Protein AF-A0A8S2ZCD2-F1 (afdb_monomer_lite)

Sequence (80 aa):
MCTIEGSNYTTSLLSNGYTWTLLYSGTTGIPSATIPSRMTYMSSVSINNNLSYTSYRILITQHRGVADCVQYSEAHLLGY

Radius of gyration: 14.11 Å; chains: 1; bounding box: 33×26×37 Å

pLDDT: mean 88.77, std 8.34, range [64.62, 97.56]

Secondary structure (DSSP, 8-state):
-EEEEEE-S-GGGTTSGGG-EEEEEE--SS-SS----TT---PPPP----S--SEEEEEE---SSS-S----S-------

Foldseek 3Di:
DKWKWAAADDPVCPVPPVRTHTFDDDDPQDDQPDDDDLPDDGDDDDTDDPDDGPDMDMGDPDDHDPDPDDDHPDDDDDDD

Organism: NCBI:txid1234261

Structure (mmCIF, N/CA/C/O backbone):
data_AF-A0A8S2ZCD2-F1
#
_entry.id   AF-A0A8S2ZCD2-F1
#
loop_
_atom_site.group_PDB
_atom_site.id
_atom_site.type_symbol
_atom_site.label_atom_id
_atom_site.label_alt_id
_atom_site.label_comp_id
_atom_site.label_asym_id
_atom_site.label_entity_id
_atom_site.label_seq_id
_atom_site.pdbx_PDB_ins_code
_atom_site.Cartn_x
_atom_site.Cartn_y
_atom_site.Cartn_z
_atom_site.occupancy
_atom_site.B_iso_or_equiv
_atom_site.auth_seq_id
_atom_site.auth_comp_id
_atom_site.auth_asym_id
_atom_site.auth_atom_id
_atom_site.pdbx_PDB_model_num
AT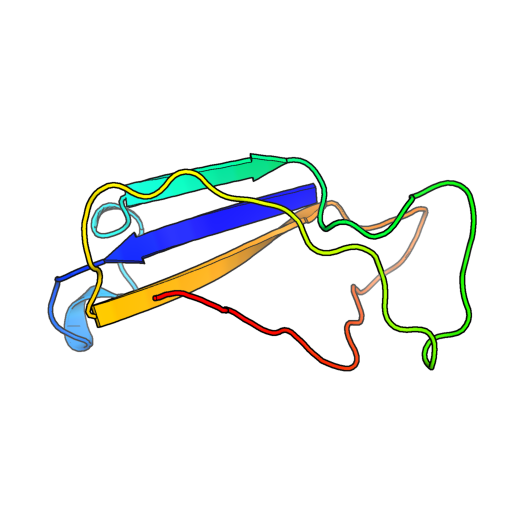OM 1 N N . MET A 1 1 ? 4.447 -5.998 -9.444 1.00 89.44 1 MET A N 1
ATOM 2 C CA . MET A 1 1 ? 3.015 -5.990 -9.071 1.00 89.44 1 MET A CA 1
ATOM 3 C C . MET A 1 1 ? 2.903 -5.874 -7.562 1.00 89.44 1 MET A C 1
ATOM 5 O O . MET A 1 1 ? 3.879 -6.172 -6.872 1.00 89.44 1 MET A O 1
ATOM 9 N N . CYS A 1 2 ? 1.757 -5.430 -7.060 1.00 94.12 2 CYS A N 1
ATOM 10 C CA . CYS A 1 2 ? 1.447 -5.421 -5.638 1.00 94.12 2 CYS A CA 1
ATOM 11 C C . CYS A 1 2 ? -0.035 -5.697 -5.372 1.00 94.12 2 CYS A C 1
ATOM 13 O O . CYS A 1 2 ? -0.872 -5.570 -6.271 1.00 94.12 2 CYS A O 1
ATOM 15 N N . THR A 1 3 ? -0.338 -6.034 -4.121 1.00 96.19 3 THR A N 1
ATOM 16 C CA . THR A 1 3 ? -1.679 -5.901 -3.554 1.00 96.19 3 THR A CA 1
ATOM 17 C C . THR A 1 3 ? -1.698 -4.812 -2.491 1.00 96.19 3 THR A C 1
ATOM 19 O O . THR A 1 3 ? -0.680 -4.526 -1.851 1.00 96.19 3 THR A O 1
ATOM 22 N N . ILE A 1 4 ? -2.862 -4.188 -2.328 1.00 95.75 4 ILE A N 1
ATOM 23 C CA . ILE A 1 4 ? -3.163 -3.293 -1.212 1.00 95.75 4 ILE A CA 1
ATOM 24 C C . ILE A 1 4 ? 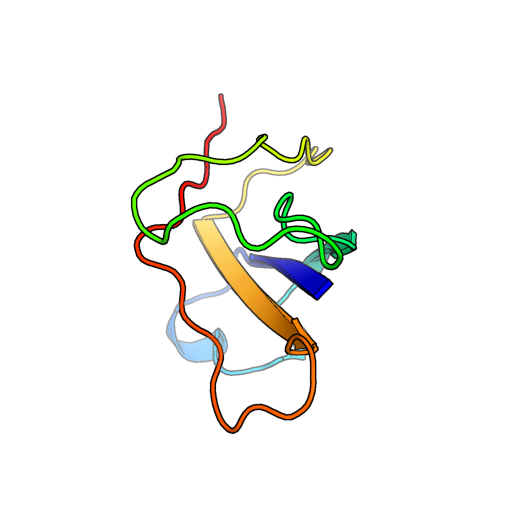-4.405 -3.838 -0.531 1.00 95.75 4 ILE A C 1
ATOM 26 O O . ILE A 1 4 ? -5.403 -4.159 -1.182 1.00 95.75 4 ILE A O 1
ATOM 30 N N . GLU A 1 5 ? -4.309 -3.976 0.782 1.00 96.50 5 GLU A N 1
ATOM 31 C CA . GLU A 1 5 ? -5.297 -4.647 1.610 1.00 96.50 5 GLU A CA 1
ATOM 32 C C . GLU A 1 5 ? -5.592 -3.807 2.851 1.00 96.50 5 GLU A C 1
ATOM 34 O O . GLU A 1 5 ? -4.706 -3.122 3.372 1.00 96.50 5 GLU A O 1
ATOM 39 N N . GLY A 1 6 ? -6.833 -3.882 3.329 1.00 96.50 6 GLY A N 1
ATOM 40 C CA . GLY A 1 6 ? -7.307 -3.189 4.524 1.00 96.50 6 GLY A CA 1
ATOM 41 C C . GLY A 1 6 ? -7.739 -4.160 5.621 1.00 96.50 6 GLY A C 1
ATOM 42 O O . GLY A 1 6 ? -8.233 -5.255 5.339 1.00 96.50 6 GLY A O 1
ATOM 43 N N . SER A 1 7 ? -7.566 -3.763 6.880 1.00 97.56 7 SER A N 1
ATOM 44 C CA . SER A 1 7 ? -8.056 -4.504 8.042 1.00 97.56 7 SER A CA 1
ATOM 45 C C . SER A 1 7 ? -8.576 -3.565 9.129 1.00 97.56 7 SER A C 1
ATOM 47 O O . SER A 1 7 ? -8.025 -2.489 9.351 1.00 97.56 7 SER A O 1
ATOM 49 N N . ASN A 1 8 ? -9.637 -4.003 9.810 1.00 97.00 8 ASN A N 1
ATOM 50 C CA . ASN A 1 8 ? -10.179 -3.382 11.023 1.00 97.00 8 ASN A CA 1
ATOM 51 C C . ASN A 1 8 ? -10.025 -4.288 12.257 1.00 97.00 8 ASN A C 1
ATOM 53 O O . ASN A 1 8 ? -10.597 -4.008 13.309 1.00 97.00 8 ASN A O 1
ATOM 57 N N . TYR A 1 9 ? -9.274 -5.387 12.136 1.00 97.44 9 TYR A N 1
ATOM 58 C CA . TYR A 1 9 ? -8.974 -6.266 13.263 1.00 97.44 9 TYR A CA 1
ATOM 59 C C . TYR A 1 9 ? -7.924 -5.641 14.189 1.00 97.44 9 TYR A C 1
ATOM 61 O O . TYR A 1 9 ? -7.222 -4.694 13.835 1.00 97.44 9 TYR A O 1
ATOM 69 N N . THR A 1 10 ? -7.804 -6.184 15.400 1.00 96.56 10 THR A N 1
ATOM 70 C CA . THR A 1 10 ? -6.799 -5.747 16.372 1.00 96.56 10 THR A CA 1
ATOM 71 C C . THR A 1 10 ? -5.380 -6.030 15.880 1.00 96.56 10 THR A C 1
ATOM 73 O O . THR A 1 10 ? -5.134 -7.009 15.175 1.00 96.56 10 THR A O 1
ATOM 76 N N . THR A 1 11 ? -4.418 -5.218 16.325 1.00 94.12 11 THR A N 1
ATOM 77 C CA . THR A 1 11 ? -2.997 -5.319 15.937 1.00 94.12 11 THR A CA 1
ATOM 78 C C . THR A 1 11 ? -2.398 -6.709 16.151 1.00 94.12 11 THR A C 1
ATOM 80 O O . THR A 1 11 ? -1.608 -7.171 15.332 1.00 94.12 11 THR A O 1
ATOM 83 N N . SER A 1 12 ? -2.824 -7.413 17.203 1.00 95.69 12 SER A N 1
ATOM 84 C CA . SER A 1 12 ? -2.409 -8.785 17.520 1.00 95.69 12 SER A CA 1
ATOM 85 C C . SER A 1 12 ? -2.767 -9.820 16.449 1.00 95.69 12 SER A C 1
ATOM 87 O O . SER A 1 12 ? -2.130 -10.869 16.390 1.00 95.69 12 SER A O 1
ATOM 89 N N . LEU A 1 13 ? -3.769 -9.544 15.612 1.00 96.56 13 LEU A N 1
ATOM 90 C CA . LEU A 1 13 ? -4.247 -10.456 14.575 1.00 96.56 13 LEU A CA 1
ATOM 91 C C . LEU A 1 13 ? -3.749 -10.084 13.174 1.00 96.56 13 LEU A C 1
ATOM 93 O O . LEU A 1 13 ? -3.944 -10.866 12.253 1.00 96.56 13 LEU A O 1
ATOM 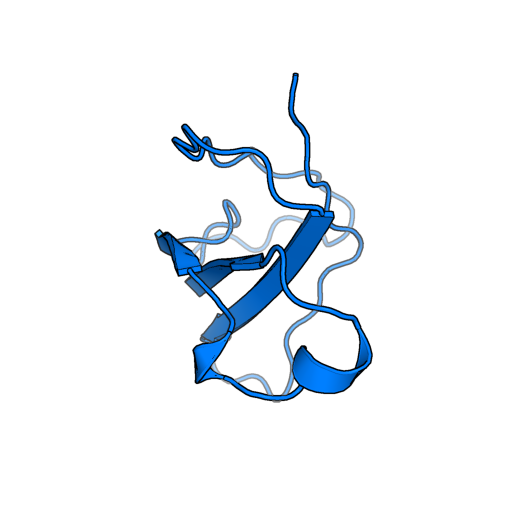97 N N . LEU A 1 14 ? -3.071 -8.944 12.996 1.00 95.62 14 LEU A N 1
ATOM 98 C CA . LEU A 1 14 ? -2.644 -8.463 11.672 1.00 95.62 14 LEU A CA 1
ATOM 99 C C . LEU A 1 14 ? -1.587 -9.352 10.993 1.00 95.62 14 LEU A C 1
ATOM 101 O O . LEU A 1 14 ? -1.405 -9.280 9.777 1.00 95.62 14 LEU A O 1
ATOM 105 N N . SER A 1 15 ? -0.906 -10.214 11.751 1.00 94.25 15 SER A N 1
ATOM 106 C CA . SER A 1 15 ? -0.015 -11.247 11.209 1.00 94.25 15 SER A CA 1
ATOM 107 C C . SER A 1 15 ? -0.771 -12.414 10.561 1.00 94.25 15 SER A C 1
ATOM 109 O O . SER A 1 15 ? -0.182 -13.171 9.790 1.00 94.25 15 SER A O 1
ATOM 111 N N . ASN A 1 16 ? -2.072 -12.557 10.828 1.00 94.25 16 ASN A N 1
ATOM 112 C CA . ASN A 1 16 ? -2.917 -13.568 10.212 1.00 94.25 16 ASN A CA 1
ATOM 113 C C . ASN A 1 16 ? -3.386 -13.098 8.825 1.00 94.25 16 ASN A C 1
ATOM 115 O O . ASN A 1 16 ? -4.036 -12.068 8.684 1.00 94.25 16 ASN A O 1
ATOM 119 N N . GLY A 1 17 ? -3.089 -13.869 7.778 1.00 90.00 17 GLY A N 1
ATOM 120 C CA . GLY A 1 17 ? -3.470 -13.529 6.403 1.00 90.00 17 GLY A CA 1
ATOM 121 C C . GLY A 1 17 ? -4.979 -13.361 6.189 1.00 90.00 17 GLY A C 1
ATOM 122 O O . GLY A 1 17 ? -5.378 -12.541 5.370 1.00 90.00 17 GLY A O 1
ATOM 123 N N . TYR A 1 18 ? -5.813 -14.069 6.956 1.00 93.25 18 TYR A N 1
ATOM 124 C CA . TYR A 1 18 ? -7.272 -14.055 6.792 1.00 93.25 18 TYR A CA 1
ATOM 125 C C . TYR A 1 18 ? -7.958 -12.783 7.309 1.00 93.25 18 TYR A C 1
ATOM 127 O O . TYR A 1 18 ? -9.147 -12.595 7.071 1.00 93.25 18 TYR A O 1
ATOM 135 N N . THR A 1 19 ? -7.243 -11.900 8.009 1.00 96.75 19 THR A N 1
ATOM 136 C CA . THR A 1 19 ? -7.818 -10.655 8.547 1.00 96.75 19 THR A CA 1
ATOM 137 C C . THR A 1 19 ? -7.751 -9.487 7.567 1.00 96.75 19 THR A C 1
ATOM 139 O O . THR A 1 19 ? -8.045 -8.354 7.948 1.00 96.75 19 THR A O 1
ATOM 142 N N . TRP A 1 20 ? -7.322 -9.733 6.331 1.00 97.38 20 TRP A N 1
ATOM 143 C CA . TRP A 1 20 ? -7.067 -8.715 5.319 1.00 97.38 20 TRP A CA 1
ATOM 144 C C . TRP A 1 20 ? -8.099 -8.798 4.199 1.00 97.38 20 TRP A C 1
ATOM 146 O O . TRP A 1 20 ? -8.330 -9.861 3.627 1.00 97.38 20 TRP A O 1
ATOM 156 N N . THR A 1 21 ? -8.714 -7.662 3.877 1.00 96.81 21 THR A N 1
ATOM 157 C CA . THR A 1 21 ? -9.626 -7.525 2.738 1.00 96.81 21 THR A CA 1
ATOM 158 C C . THR A 1 21 ? -8.871 -6.906 1.573 1.00 96.81 21 THR A C 1
ATOM 160 O O . THR A 1 21 ? -8.265 -5.845 1.722 1.00 96.81 21 THR A O 1
ATOM 163 N N . LEU A 1 22 ? -8.902 -7.558 0.411 1.00 96.25 22 LEU A N 1
ATOM 164 C CA . LEU A 1 22 ? -8.254 -7.061 -0.798 1.00 96.25 22 LEU A CA 1
ATOM 165 C C . LEU A 1 22 ? -8.959 -5.802 -1.316 1.00 96.25 22 LEU A C 1
ATOM 167 O O . LEU A 1 22 ? -10.156 -5.834 -1.589 1.00 96.25 22 LEU A O 1
ATOM 171 N N . LEU A 1 23 ? -8.202 -4.717 -1.483 1.00 96.12 23 LEU A N 1
ATOM 172 C CA . LEU A 1 23 ? -8.684 -3.445 -2.039 1.00 96.12 23 LEU A CA 1
ATOM 173 C C . LEU A 1 23 ? -8.167 -3.221 -3.461 1.00 96.12 23 LEU A C 1
ATOM 175 O O . LEU A 1 23 ? -8.845 -2.626 -4.294 1.00 96.12 23 LEU A O 1
ATOM 179 N N . TYR A 1 24 ? -6.956 -3.697 -3.746 1.00 96.00 24 TYR A N 1
ATOM 180 C CA . TYR A 1 24 ? -6.326 -3.553 -5.052 1.00 96.00 24 TYR A CA 1
ATOM 181 C C . TYR A 1 24 ? -5.344 -4.690 -5.323 1.00 96.00 24 TYR A C 1
ATOM 183 O O . TYR A 1 24 ? -4.630 -5.129 -4.424 1.00 96.00 24 TYR A O 1
ATOM 191 N N . SER A 1 25 ? -5.276 -5.123 -6.582 1.00 96.00 25 SER A N 1
ATOM 192 C CA . SER A 1 25 ? -4.264 -6.041 -7.102 1.00 96.00 25 SER A CA 1
ATOM 193 C C . SER A 1 25 ? -3.856 -5.579 -8.495 1.00 96.00 25 SER A C 1
ATOM 195 O O . SER A 1 25 ? -4.696 -5.487 -9.391 1.00 96.00 25 SER A O 1
ATOM 197 N N . GLY A 1 26 ? -2.579 -5.251 -8.683 1.00 93.44 26 GLY A N 1
ATOM 198 C CA . GLY A 1 26 ? -2.112 -4.757 -9.973 1.00 93.44 26 GLY A CA 1
ATOM 199 C C . GLY A 1 26 ? -0.714 -4.155 -9.956 1.00 93.44 26 GLY A C 1
ATOM 200 O O . GLY A 1 26 ? 0.179 -4.573 -9.216 1.00 93.44 26 GLY A O 1
ATOM 201 N N . THR A 1 27 ? -0.494 -3.181 -10.837 1.00 90.88 27 THR A N 1
ATOM 202 C CA . THR A 1 27 ? 0.793 -2.486 -10.961 1.00 90.88 27 THR A CA 1
ATOM 203 C C . THR A 1 27 ? 1.049 -1.566 -9.766 1.0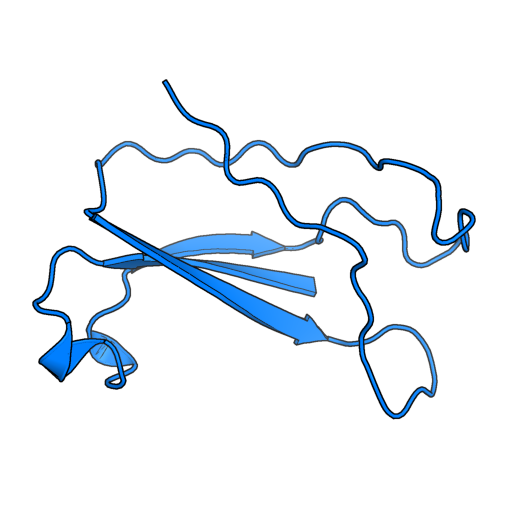0 90.88 27 THR A C 1
ATOM 205 O O . THR A 1 27 ? 0.116 -1.100 -9.121 1.00 90.88 27 THR A O 1
ATOM 208 N N . THR A 1 28 ? 2.315 -1.251 -9.497 1.00 88.62 28 THR A N 1
ATOM 209 C CA . THR A 1 28 ? 2.707 -0.306 -8.435 1.00 88.62 28 THR A CA 1
ATOM 210 C C . THR A 1 28 ? 2.727 1.150 -8.920 1.00 88.62 28 THR A C 1
ATOM 212 O O . THR A 1 28 ? 3.342 1.984 -8.269 1.00 88.62 28 THR A O 1
ATOM 215 N N . GLY A 1 29 ? 2.205 1.447 -10.119 1.00 85.81 29 GLY A N 1
ATOM 216 C CA . GLY A 1 29 ? 2.380 2.750 -10.786 1.00 85.81 29 GLY A CA 1
ATOM 217 C C . GLY A 1 29 ? 3.792 3.002 -11.345 1.00 85.81 29 GLY A C 1
ATOM 218 O O . GLY A 1 29 ? 4.018 3.975 -12.060 1.00 85.81 29 GLY A O 1
ATOM 219 N N . ILE A 1 30 ? 4.747 2.100 -11.080 1.00 84.25 30 ILE A N 1
ATOM 220 C CA . ILE A 1 30 ? 6.113 2.153 -11.616 1.00 84.25 30 ILE A CA 1
ATOM 221 C C . ILE A 1 30 ? 6.197 1.232 -12.844 1.00 84.25 30 ILE A C 1
ATOM 223 O O . ILE A 1 30 ? 6.010 0.019 -12.692 1.00 84.25 30 ILE A O 1
ATOM 227 N N . PRO A 1 3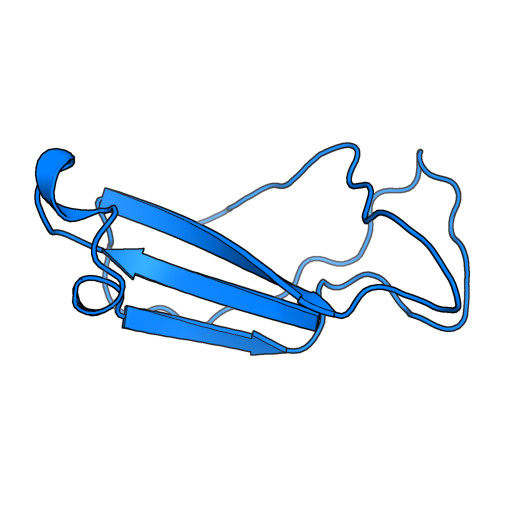1 ? 6.490 1.754 -14.049 1.00 77.12 31 PRO A N 1
ATOM 228 C CA . PRO A 1 31 ? 6.571 0.947 -15.256 1.00 77.12 31 PRO A CA 1
ATOM 229 C C . PRO A 1 31 ? 7.747 -0.039 -15.196 1.00 77.12 31 PRO A C 1
ATOM 231 O O . PRO A 1 31 ? 8.798 0.210 -14.596 1.00 77.12 31 PRO A O 1
ATOM 234 N N . SER A 1 32 ? 7.564 -1.192 -15.838 1.00 70.69 32 SER A N 1
ATOM 235 C CA . SER A 1 32 ? 8.580 -2.245 -15.928 1.00 70.69 32 SER A CA 1
ATOM 236 C C . SER A 1 32 ? 9.653 -1.959 -16.982 1.00 70.69 32 SER A C 1
ATOM 238 O O . SER A 1 32 ? 10.786 -2.392 -16.801 1.00 70.69 32 SER A O 1
ATOM 240 N N . ALA A 1 33 ? 9.305 -1.234 -18.052 1.00 65.25 33 ALA A N 1
ATOM 241 C CA . ALA A 1 33 ? 10.138 -1.073 -19.248 1.00 65.25 33 ALA A CA 1
ATOM 242 C C . ALA A 1 33 ? 11.148 0.087 -19.186 1.00 65.25 33 ALA A C 1
ATOM 244 O O . ALA A 1 33 ? 12.154 0.060 -19.886 1.00 65.25 33 ALA A O 1
ATOM 245 N N . THR A 1 34 ? 10.916 1.079 -18.328 1.00 66.69 34 THR A N 1
ATOM 246 C CA . THR A 1 34 ? 11.819 2.221 -18.149 1.00 66.69 34 THR A CA 1
ATOM 247 C C . THR A 1 34 ? 12.256 2.230 -16.696 1.00 66.69 34 THR A C 1
ATOM 249 O O . THR A 1 34 ? 11.425 2.038 -15.808 1.00 66.69 34 THR A O 1
ATOM 252 N N . ILE A 1 35 ? 13.549 2.419 -16.433 1.00 66.19 35 ILE A N 1
ATOM 253 C CA . ILE A 1 35 ? 14.056 2.643 -15.077 1.00 66.19 35 ILE A CA 1
ATOM 254 C C . ILE A 1 35 ? 14.129 4.160 -14.882 1.00 66.19 35 ILE A C 1
ATOM 256 O O . ILE A 1 35 ? 15.170 4.750 -15.168 1.00 66.19 35 ILE A O 1
ATOM 260 N N . PRO A 1 36 ? 13.046 4.830 -14.437 1.00 64.62 36 PRO A N 1
ATOM 261 C CA . PRO A 1 36 ? 13.191 6.175 -13.920 1.00 64.62 36 PRO A CA 1
ATOM 262 C C . PRO A 1 36 ? 14.190 6.124 -12.767 1.00 64.62 36 PRO A C 1
ATOM 264 O O . PRO A 1 36 ? 14.283 5.121 -12.043 1.00 64.62 36 PRO A O 1
ATOM 267 N N . SER A 1 37 ? 14.980 7.187 -12.635 1.00 71.25 37 SER A N 1
ATOM 268 C CA . SER A 1 37 ? 15.933 7.301 -11.539 1.00 71.25 37 SER A CA 1
ATOM 269 C C . SER A 1 37 ? 15.219 7.029 -10.210 1.00 71.25 37 SER A C 1
ATOM 271 O O . SER A 1 37 ? 14.041 7.349 -10.046 1.00 71.25 37 SER A O 1
ATOM 273 N N . ARG A 1 38 ? 15.934 6.468 -9.232 1.00 69.50 38 ARG A N 1
ATOM 274 C CA . ARG A 1 38 ? 15.392 6.212 -7.883 1.00 69.50 38 ARG A CA 1
ATOM 275 C C . ARG A 1 38 ? 14.885 7.491 -7.180 1.00 69.50 38 ARG A C 1
ATOM 277 O O . ARG A 1 38 ? 14.243 7.386 -6.144 1.00 69.50 38 ARG A O 1
ATOM 284 N N . MET A 1 39 ? 15.168 8.671 -7.741 1.00 75.44 39 MET A N 1
ATOM 285 C CA . MET A 1 39 ? 14.773 9.995 -7.250 1.00 75.44 39 MET A CA 1
ATOM 286 C C . MET A 1 39 ? 13.537 10.571 -7.962 1.00 75.44 39 MET A C 1
ATOM 288 O O . MET A 1 39 ? 13.194 11.731 -7.758 1.00 75.44 39 MET A O 1
ATOM 292 N N . THR A 1 40 ? 12.878 9.801 -8.831 1.00 79.75 40 THR A N 1
ATOM 293 C CA . THR A 1 40 ? 11.713 10.270 -9.588 1.00 79.75 40 THR A CA 1
ATOM 294 C C . THR A 1 40 ? 10.425 9.749 -8.959 1.00 79.75 40 THR A C 1
ATOM 296 O O . THR A 1 40 ? 10.220 8.538 -8.869 1.00 79.75 40 THR A O 1
ATOM 299 N N . TYR A 1 41 ? 9.544 10.667 -8.556 1.00 80.56 41 TYR A N 1
ATOM 300 C CA . TYR A 1 41 ? 8.188 10.326 -8.136 1.00 80.56 41 TYR A CA 1
ATOM 301 C C . TYR A 1 41 ? 7.378 9.826 -9.338 1.00 80.56 41 TYR A C 1
ATOM 303 O O . TYR A 1 41 ? 7.430 10.413 -10.420 1.00 80.56 41 TYR A O 1
ATOM 311 N N . MET A 1 42 ? 6.648 8.730 -9.150 1.00 80.75 42 MET A N 1
ATOM 312 C CA . MET A 1 42 ? 5.897 8.061 -10.214 1.00 80.75 42 MET A CA 1
ATOM 313 C C . MET A 1 42 ? 4.399 8.334 -10.105 1.00 80.75 42 MET A C 1
ATOM 315 O O . MET A 1 42 ? 3.921 8.871 -9.110 1.00 80.75 42 MET A O 1
ATOM 319 N N . SER A 1 43 ? 3.650 7.963 -11.144 1.00 83.31 43 SER A N 1
ATOM 320 C CA . SER A 1 43 ? 2.196 8.107 -11.162 1.00 83.31 43 SER A CA 1
ATOM 321 C C . SER A 1 43 ? 1.550 7.382 -9.982 1.00 83.31 43 SER A C 1
ATOM 323 O O . SER A 1 43 ? 1.871 6.227 -9.693 1.00 83.31 43 SER A O 1
ATOM 325 N N . SER A 1 44 ? 0.605 8.059 -9.333 1.00 88.56 44 SER A N 1
ATOM 326 C CA . SER A 1 44 ? -0.255 7.451 -8.328 1.00 88.56 44 SER A CA 1
ATOM 327 C C . SER A 1 44 ? -1.229 6.469 -8.978 1.00 88.56 44 SER A C 1
ATOM 329 O O . SER A 1 44 ? -1.649 6.630 -10.125 1.00 88.56 44 SER A O 1
ATOM 331 N N . VAL A 1 45 ? -1.589 5.429 -8.228 1.00 90.38 45 VAL A N 1
ATOM 332 C CA . VAL A 1 45 ? -2.618 4.467 -8.623 1.00 90.38 45 VAL A CA 1
ATOM 333 C C . VAL A 1 45 ? -3.877 4.770 -7.828 1.00 90.38 45 VAL A C 1
ATOM 335 O O . VAL A 1 45 ? -3.852 4.764 -6.598 1.00 90.38 45 VAL A O 1
ATOM 338 N N . SER A 1 46 ? -4.982 5.030 -8.525 1.00 91.94 46 SER A N 1
ATOM 339 C CA . SER A 1 46 ? -6.286 5.203 -7.888 1.00 91.94 46 SER A CA 1
ATOM 340 C C . SER A 1 46 ? -6.865 3.852 -7.481 1.00 91.94 46 SER A C 1
ATOM 342 O O . SER A 1 46 ? -6.929 2.923 -8.285 1.00 91.94 46 SER A O 1
ATOM 344 N N . ILE A 1 47 ? -7.318 3.763 -6.233 1.00 91.62 47 ILE A N 1
ATOM 345 C CA . ILE A 1 47 ? -7.933 2.567 -5.657 1.00 91.62 47 ILE A CA 1
ATOM 346 C C . ILE A 1 47 ? -9.353 2.936 -5.260 1.00 91.62 47 ILE A C 1
ATOM 348 O O . ILE A 1 47 ? -9.568 3.940 -4.583 1.00 91.62 47 ILE A O 1
ATOM 352 N N . ASN A 1 48 ? -10.324 2.131 -5.682 1.00 90.88 48 ASN A N 1
ATOM 353 C CA . ASN A 1 48 ? -11.690 2.280 -5.210 1.00 90.88 48 ASN A CA 1
ATOM 354 C C . ASN A 1 48 ? -11.807 1.587 -3.847 1.00 90.88 48 ASN A C 1
ATOM 356 O O . ASN A 1 48 ? -11.661 0.369 -3.759 1.00 90.88 48 ASN A O 1
ATOM 360 N N . ASN A 1 49 ? -12.022 2.368 -2.790 1.00 91.38 49 ASN A N 1
ATOM 361 C CA . ASN A 1 49 ? -12.233 1.852 -1.448 1.00 91.38 49 ASN A CA 1
ATOM 362 C C . ASN A 1 49 ? -13.465 2.514 -0.824 1.00 91.38 49 ASN A C 1
ATOM 364 O O . ASN A 1 49 ? -13.453 3.708 -0.539 1.00 91.38 49 ASN A O 1
ATOM 368 N N . ASN A 1 50 ? -14.510 1.721 -0.594 1.00 89.81 50 ASN A N 1
ATOM 369 C CA . ASN A 1 50 ? -15.785 2.206 -0.062 1.00 89.81 50 ASN A CA 1
ATOM 370 C C . ASN A 1 50 ? -15.895 2.061 1.465 1.00 89.81 50 ASN A C 1
ATOM 372 O O . ASN A 1 50 ? -16.906 2.461 2.038 1.00 89.81 50 ASN A O 1
ATOM 376 N N . LEU A 1 51 ? -14.895 1.460 2.121 1.00 91.88 51 LEU A N 1
ATOM 377 C CA . LEU A 1 51 ? -14.878 1.229 3.564 1.00 91.88 51 LEU A CA 1
ATOM 378 C C . LEU A 1 51 ? -13.588 1.776 4.173 1.00 91.88 51 LEU A C 1
ATOM 380 O O . LEU A 1 51 ? -12.493 1.541 3.668 1.00 91.88 51 LEU A O 1
ATOM 384 N N . SER A 1 52 ? -13.695 2.466 5.302 1.00 92.12 52 SER A N 1
ATOM 385 C CA . SER A 1 52 ? -12.512 2.916 6.033 1.00 92.12 52 SER A CA 1
ATOM 386 C C . SER A 1 52 ? -11.878 1.755 6.801 1.00 92.12 52 SER A C 1
ATOM 388 O O . SER A 1 52 ? -12.567 1.008 7.503 1.00 92.12 52 SER A O 1
ATOM 390 N N . TYR A 1 53 ? -10.554 1.634 6.691 1.00 94.81 53 TYR A N 1
ATOM 391 C CA . TYR A 1 53 ? -9.752 0.674 7.448 1.00 94.81 53 TYR A CA 1
ATOM 392 C C . TYR A 1 53 ? -8.779 1.386 8.385 1.00 94.81 53 TYR A C 1
ATOM 394 O O . TYR A 1 53 ? -8.223 2.427 8.033 1.00 94.81 53 TYR A O 1
ATOM 402 N N . THR A 1 54 ? -8.555 0.819 9.569 1.00 95.06 54 THR A N 1
ATOM 403 C CA . THR A 1 54 ? -7.588 1.338 10.553 1.00 95.06 54 THR A CA 1
ATOM 404 C C . THR A 1 54 ? -6.164 0.867 10.284 1.00 95.06 54 THR A C 1
ATOM 406 O O . THR A 1 54 ? -5.213 1.493 10.747 1.00 95.06 54 THR A O 1
ATOM 409 N N . SER A 1 55 ? -6.002 -0.228 9.541 1.00 95.69 55 SER A N 1
ATOM 410 C CA . SER A 1 55 ? -4.705 -0.780 9.155 1.00 95.69 55 SER A CA 1
ATOM 411 C C . SER A 1 55 ? -4.675 -1.090 7.665 1.00 95.69 55 SER A C 1
ATOM 413 O O . SER A 1 55 ? -5.630 -1.641 7.117 1.00 95.69 55 SER A O 1
ATOM 415 N N . TYR A 1 56 ? -3.543 -0.790 7.030 1.00 95.25 56 TYR A N 1
ATOM 416 C CA . TYR A 1 56 ? -3.284 -1.102 5.628 1.00 95.25 56 TYR A CA 1
ATOM 417 C C . TYR A 1 56 ? -1.996 -1.904 5.491 1.00 95.25 56 TYR A C 1
ATOM 419 O O . TYR A 1 56 ? -1.033 -1.688 6.231 1.00 95.25 56 TYR A O 1
ATOM 427 N N . ARG A 1 57 ? -1.968 -2.804 4.510 1.00 94.94 57 ARG A N 1
ATOM 428 C CA . ARG A 1 57 ? -0.769 -3.539 4.114 1.00 94.94 57 ARG A CA 1
ATOM 429 C C . ARG A 1 57 ? -0.588 -3.445 2.611 1.00 94.94 57 ARG A C 1
ATOM 431 O O . ARG A 1 57 ? -1.538 -3.603 1.849 1.00 94.94 57 ARG A O 1
ATOM 438 N N . ILE A 1 58 ? 0.656 -3.220 2.206 1.00 93.94 58 ILE A N 1
ATOM 439 C CA . ILE A 1 58 ? 1.093 -3.304 0.817 1.00 93.94 58 ILE A CA 1
ATOM 440 C C . ILE A 1 58 ? 1.958 -4.555 0.700 1.00 93.94 58 ILE A C 1
ATOM 442 O O . ILE A 1 58 ? 2.965 -4.670 1.400 1.00 93.94 58 ILE A O 1
ATOM 446 N N . LEU A 1 59 ? 1.584 -5.486 -0.174 1.00 94.44 59 LEU A N 1
ATOM 447 C CA . LEU A 1 59 ? 2.401 -6.661 -0.475 1.00 94.44 59 LEU A CA 1
ATOM 448 C C . LEU A 1 59 ? 2.959 -6.546 -1.881 1.00 94.44 59 LEU A C 1
ATOM 450 O O . LEU A 1 59 ? 2.218 -6.405 -2.850 1.00 94.44 59 LEU A O 1
ATOM 454 N N . ILE A 1 60 ? 4.277 -6.641 -2.004 1.00 93.75 60 ILE A N 1
ATOM 455 C CA . ILE A 1 60 ? 4.941 -6.675 -3.302 1.00 93.75 60 ILE A CA 1
ATOM 456 C C . ILE A 1 60 ? 4.985 -8.123 -3.770 1.00 93.75 60 ILE A C 1
ATOM 458 O O . ILE A 1 60 ? 5.642 -8.960 -3.161 1.00 93.75 60 ILE A O 1
ATOM 462 N N . THR A 1 61 ? 4.269 -8.418 -4.850 1.00 93.69 61 THR A N 1
ATOM 463 C CA . THR A 1 61 ? 4.059 -9.792 -5.333 1.00 93.69 61 THR A CA 1
ATOM 464 C C . THR A 1 61 ? 4.961 -10.160 -6.503 1.00 93.69 61 THR A C 1
ATOM 466 O O . THR A 1 61 ? 5.006 -11.315 -6.912 1.00 93.69 61 THR A O 1
ATOM 469 N N . GLN A 1 62 ? 5.682 -9.186 -7.066 1.00 90.25 62 GLN A N 1
ATOM 470 C CA . GLN A 1 62 ? 6.599 -9.422 -8.176 1.00 90.25 62 GLN A CA 1
ATOM 471 C C . GLN A 1 62 ? 7.701 -8.360 -8.221 1.00 90.25 62 GLN A C 1
ATOM 473 O O . GLN A 1 62 ? 7.404 -7.162 -8.148 1.00 90.25 62 GLN A O 1
ATOM 478 N N . HIS A 1 63 ? 8.944 -8.801 -8.425 1.00 89.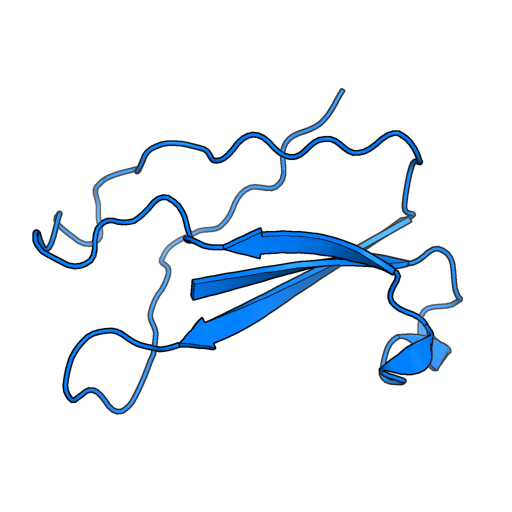06 63 HIS A N 1
ATOM 479 C CA . HIS A 1 63 ? 10.094 -7.945 -8.716 1.00 89.06 63 HIS A CA 1
ATOM 480 C C . HIS A 1 63 ? 10.301 -7.761 -10.229 1.00 89.06 63 HIS A C 1
ATOM 482 O O . HIS A 1 63 ? 9.741 -8.483 -11.052 1.00 89.06 63 HIS A O 1
ATOM 488 N N . ARG A 1 64 ? 11.095 -6.756 -10.614 1.00 82.62 64 ARG A N 1
ATOM 489 C CA . ARG A 1 64 ? 11.440 -6.501 -12.022 1.00 82.62 64 ARG A CA 1
ATOM 490 C C . ARG A 1 64 ? 12.730 -7.230 -12.386 1.00 82.62 64 ARG A C 1
ATOM 492 O O . ARG A 1 64 ? 13.682 -7.172 -11.616 1.00 82.62 64 ARG A O 1
ATOM 499 N N . GLY A 1 65 ? 12.768 -7.825 -13.578 1.00 82.44 65 GLY A N 1
ATOM 500 C CA . GLY A 1 65 ? 13.964 -8.473 -14.125 1.00 82.44 65 GLY A CA 1
ATOM 501 C C . GLY A 1 65 ? 14.525 -9.588 -13.236 1.00 82.44 65 GLY A C 1
ATOM 502 O O . GLY A 1 65 ? 13.822 -10.132 -12.384 1.00 82.44 65 GLY A O 1
ATOM 503 N N . VAL A 1 66 ? 15.803 -9.909 -13.441 1.00 84.88 66 VAL A N 1
ATOM 504 C CA . VAL A 1 66 ? 16.571 -10.818 -12.580 1.00 84.88 66 VAL A CA 1
ATOM 505 C C . VAL A 1 66 ? 17.217 -9.973 -11.485 1.00 84.88 66 VAL A C 1
ATOM 507 O O . VAL A 1 66 ? 18.212 -9.295 -11.730 1.00 84.88 66 VAL A O 1
ATOM 510 N N . ALA A 1 67 ? 16.590 -9.934 -10.312 1.00 85.00 67 ALA A N 1
ATOM 511 C CA . ALA A 1 67 ? 17.036 -9.130 -9.183 1.00 85.00 67 ALA A CA 1
ATOM 512 C C . ALA A 1 67 ? 16.700 -9.829 -7.864 1.00 85.00 67 ALA A C 1
ATOM 514 O O . ALA A 1 67 ? 15.629 -10.418 -7.736 1.00 85.00 67 ALA A O 1
ATOM 515 N N . ASP A 1 68 ? 17.579 -9.677 -6.876 1.00 89.12 68 ASP A N 1
ATOM 516 C CA . ASP A 1 68 ? 17.446 -10.339 -5.569 1.00 89.12 68 ASP A CA 1
ATOM 517 C C . ASP A 1 68 ? 16.647 -9.509 -4.552 1.00 89.12 68 ASP A C 1
ATOM 519 O O . ASP A 1 68 ? 16.423 -9.928 -3.419 1.00 89.12 68 ASP A O 1
ATOM 523 N N . CYS A 1 69 ? 16.226 -8.297 -4.929 1.00 88.00 69 CYS A N 1
ATOM 524 C CA . CYS A 1 69 ? 15.461 -7.416 -4.056 1.00 88.00 69 CYS A CA 1
ATOM 525 C C . CYS A 1 69 ? 14.510 -6.494 -4.826 1.00 88.00 69 CYS A C 1
ATOM 527 O O . CYS A 1 69 ? 14.657 -6.248 -6.028 1.00 88.00 69 CYS A O 1
ATOM 529 N N . VAL A 1 70 ? 13.548 -5.929 -4.093 1.00 87.69 70 VAL A N 1
ATOM 530 C CA . VAL A 1 70 ? 12.732 -4.802 -4.551 1.00 87.69 70 VAL A CA 1
ATOM 531 C C . VAL A 1 70 ? 13.041 -3.592 -3.683 1.00 87.69 70 VAL A C 1
ATOM 533 O O . VAL A 1 70 ? 13.157 -3.707 -2.468 1.00 87.69 70 VAL A O 1
ATOM 536 N N . GLN A 1 71 ? 13.185 -2.430 -4.315 1.00 86.06 71 GLN A N 1
ATOM 537 C CA . GLN A 1 71 ? 13.541 -1.186 -3.645 1.00 86.06 71 GLN A CA 1
ATOM 538 C C . GLN A 1 71 ? 12.511 -0.107 -3.966 1.00 86.06 71 GLN A C 1
ATOM 540 O O . GLN A 1 71 ? 12.247 0.173 -5.139 1.00 86.06 71 GLN A O 1
ATOM 545 N N . TYR A 1 72 ? 11.996 0.520 -2.914 1.00 86.31 72 TYR A N 1
ATOM 546 C CA . TYR A 1 72 ? 11.172 1.722 -2.958 1.00 86.31 72 TYR A CA 1
ATOM 547 C C . TYR A 1 72 ? 11.817 2.737 -2.018 1.00 86.31 72 TYR A C 1
ATOM 549 O O . TYR A 1 72 ? 12.169 2.379 -0.897 1.00 86.31 72 TYR A O 1
ATOM 557 N N . SER A 1 73 ? 12.027 3.968 -2.482 1.00 86.44 73 SER A N 1
ATOM 558 C CA . SER A 1 73 ? 12.528 5.052 -1.627 1.00 86.44 73 SER A CA 1
ATOM 559 C C . SER A 1 73 ? 11.448 5.537 -0.664 1.00 86.44 73 SER A C 1
ATOM 561 O O . SER A 1 73 ? 11.748 5.857 0.480 1.00 86.44 73 SER A O 1
ATOM 563 N N . GLU A 1 74 ? 10.198 5.556 -1.123 1.00 87.69 74 GLU A N 1
ATOM 564 C CA . GLU A 1 74 ? 9.050 6.049 -0.375 1.00 87.69 74 GLU A CA 1
ATOM 565 C C . GLU A 1 74 ? 7.751 5.420 -0.904 1.00 87.69 74 GLU A C 1
ATOM 567 O O . GLU A 1 74 ? 7.671 5.017 -2.069 1.00 87.69 74 GLU A O 1
ATOM 572 N N . ALA A 1 75 ? 6.733 5.333 -0.047 1.00 87.75 75 ALA A N 1
ATOM 573 C CA . ALA A 1 75 ? 5.380 4.931 -0.415 1.00 87.75 75 ALA A CA 1
ATOM 574 C C . ALA A 1 75 ? 4.362 5.823 0.305 1.00 87.75 75 ALA A C 1
ATOM 576 O O . ALA A 1 75 ? 4.461 6.027 1.514 1.00 87.75 75 ALA A O 1
ATOM 577 N N . HIS A 1 76 ? 3.372 6.327 -0.434 1.00 90.25 76 HIS A N 1
ATOM 578 C CA . HIS A 1 76 ? 2.291 7.157 0.102 1.00 90.25 76 HIS A CA 1
ATOM 579 C C . HIS A 1 76 ? 0.950 6.447 -0.060 1.00 90.25 76 HIS A C 1
ATOM 581 O O . HIS A 1 76 ? 0.599 6.028 -1.162 1.00 90.25 76 HIS A O 1
ATOM 587 N N . LEU A 1 77 ? 0.185 6.360 1.027 1.00 90.44 77 LEU A N 1
ATOM 588 C CA . LEU A 1 77 ? -1.252 6.097 0.980 1.00 90.44 77 LEU A CA 1
ATOM 589 C C . LEU A 1 77 ? -1.969 7.418 1.241 1.00 90.44 77 LEU A C 1
ATOM 591 O O . LEU A 1 77 ? -1.802 8.013 2.303 1.00 90.44 77 LEU A O 1
ATOM 595 N N . LEU A 1 78 ? -2.746 7.868 0.262 1.00 90.75 78 LEU A N 1
ATOM 596 C CA . LEU A 1 78 ? -3.509 9.110 0.322 1.00 90.75 78 LEU A CA 1
ATOM 597 C C . LEU A 1 78 ? -4.999 8.767 0.235 1.00 90.75 78 LEU A C 1
ATOM 599 O O . LEU A 1 78 ? -5.395 7.937 -0.583 1.00 90.75 78 LEU A O 1
ATOM 603 N N . GLY A 1 79 ? -5.812 9.404 1.070 1.00 86.62 79 GLY A N 1
ATOM 604 C CA . GLY A 1 79 ? -7.264 9.235 1.125 1.00 86.62 79 GLY A CA 1
ATOM 605 C C . GLY A 1 79 ? -7.932 10.502 1.658 1.00 86.62 79 GLY A C 1
ATOM 606 O O . GLY A 1 79 ? -7.234 11.401 2.132 1.00 86.62 79 GLY A O 1
ATOM 607 N N . TYR A 1 80 ? -9.257 10.573 1.542 1.00 79.50 80 TYR A N 1
ATOM 608 C CA . TYR A 1 80 ? -10.098 11.672 2.026 1.00 79.50 80 TYR A CA 1
ATOM 609 C C . TYR A 1 80 ? -11.145 11.167 3.019 1.00 79.50 80 TYR A C 1
ATOM 611 O O . TYR A 1 80 ? -11.487 9.964 2.947 1.00 79.50 80 TYR A O 1
#